Protein AF-0000000077151572 (afdb_homodimer)

Foldseek 3Di:
DLLVLCVVCVVLLLVLLVVCCVVPCVVQVLSVVVNVLVVVVVVQVVVVHLQSLVSLVVVCVSCVHLDADPPDDDSSNVNSVSSNVSNVVSVD/DLLVLCVVCVVLLLVLLVVCCVVPCVVQVLSVVVNVLVVVVVVQVVVVHLQSQVSLVVVCVSCVHLDADPPDDPSSNVNSVSSNVSNVVSVD

Sequence (184 aa):
MIKEFFDKNDEMLDLCTQAITKAHGAHHPEVFEVRKVYEDIQKKVKAGQEDLTADFSKLRSLTADYNIPADACGAMTKTYQTLEEFDHLVQGMIKEFFDKNDEMLDLCTQAITKAHGAHHPEVFEVRKVYEDIQKKVKAGQEDLTADFSKLRSLTADYNIPADACGAMTKTYQTLEEFDHLVQG

Structure (mmCIF, N/CA/C/O backbone):
data_AF-0000000077151572-model_v1
#
loop_
_entity.id
_entity.type
_entity.pdbx_description
1 polymer 'Iron-sulfur cluster repair di-iron protein, ric'
#
loop_
_atom_site.group_PDB
_atom_site.id
_atom_site.type_symbol
_atom_site.label_atom_id
_atom_site.label_alt_id
_atom_site.label_comp_id
_atom_site.label_asym_id
_atom_site.label_entity_id
_atom_site.label_seq_id
_atom_site.pdbx_PDB_ins_code
_atom_site.Cartn_x
_atom_site.Cartn_y
_atom_site.Cartn_z
_atom_site.occupancy
_atom_site.B_iso_or_equiv
_atom_site.auth_seq_id
_atom_site.auth_comp_id
_atom_site.auth_asym_id
_atom_site.auth_atom_id
_atom_site.pdbx_PDB_model_num
ATOM 1 N N . MET A 1 1 ? 6.367 -11.492 -16.438 1 84.75 1 MET A N 1
ATOM 2 C CA . MET A 1 1 ? 5.508 -10.352 -16.141 1 84.75 1 MET A CA 1
ATOM 3 C C . MET A 1 1 ? 4.863 -10.492 -14.758 1 84.75 1 MET A C 1
ATOM 5 O O . MET A 1 1 ? 4.934 -9.578 -13.938 1 84.75 1 MET A O 1
ATOM 9 N N . ILE A 1 2 ? 4.391 -11.68 -14.445 1 93 2 ILE A N 1
ATOM 10 C CA . ILE A 1 2 ? 3.738 -11.945 -13.164 1 93 2 ILE A CA 1
ATOM 11 C C . ILE A 1 2 ? 4.754 -11.828 -12.031 1 93 2 ILE A C 1
ATOM 13 O O . ILE A 1 2 ? 4.512 -11.141 -11.039 1 93 2 ILE A O 1
ATOM 17 N N . LYS A 1 3 ? 5.922 -12.422 -12.188 1 93.44 3 LYS A N 1
ATOM 18 C CA . LYS A 1 3 ? 6.938 -12.422 -11.133 1 93.44 3 LYS A CA 1
ATOM 19 C C . LYS A 1 3 ? 7.434 -11.008 -10.852 1 93.44 3 LYS A C 1
ATOM 21 O O . LYS A 1 3 ? 7.648 -10.641 -9.695 1 93.44 3 LYS A O 1
ATOM 26 N N . GLU A 1 4 ? 7.625 -10.281 -11.836 1 91.75 4 GLU A N 1
ATOM 27 C CA . GLU A 1 4 ? 8.078 -8.898 -11.672 1 91.75 4 GLU A CA 1
ATOM 28 C C . GLU A 1 4 ? 7.07 -8.078 -10.875 1 91.75 4 GLU A C 1
ATOM 30 O O . GLU A 1 4 ? 7.449 -7.328 -9.969 1 91.75 4 GLU A O 1
ATOM 35 N N . PHE A 1 5 ? 5.852 -8.164 -11.297 1 94.44 5 PHE A N 1
ATOM 36 C CA . PHE A 1 5 ? 4.797 -7.469 -10.57 1 94.44 5 PHE A CA 1
ATOM 37 C C . PHE A 1 5 ? 4.758 -7.914 -9.109 1 94.44 5 PHE A C 1
ATOM 39 O O . PHE A 1 5 ? 4.664 -7.082 -8.203 1 94.44 5 PHE A O 1
ATOM 46 N N . PHE A 1 6 ? 4.809 -9.133 -9.008 1 95.81 6 PHE A N 1
ATOM 47 C CA . PHE A 1 6 ? 4.777 -9.719 -7.676 1 95.81 6 PHE A CA 1
ATOM 48 C C . PHE A 1 6 ? 5.914 -9.18 -6.82 1 95.81 6 PHE A C 1
ATOM 50 O O . PHE A 1 6 ? 5.691 -8.719 -5.699 1 95.81 6 PHE A O 1
ATOM 57 N N . ASP A 1 7 ? 7.082 -9.242 -7.328 1 92.25 7 ASP A N 1
ATOM 58 C CA . ASP A 1 7 ? 8.25 -8.82 -6.566 1 92.25 7 ASP A CA 1
ATOM 59 C C . ASP A 1 7 ? 8.156 -7.344 -6.18 1 92.25 7 ASP A C 1
ATOM 61 O O . ASP A 1 7 ? 8.609 -6.945 -5.105 1 92.25 7 ASP A O 1
ATOM 65 N N . LYS A 1 8 ? 7.516 -6.602 -6.973 1 90.94 8 LYS A N 1
ATOM 66 C CA . LYS A 1 8 ? 7.406 -5.16 -6.758 1 90.94 8 LYS A CA 1
ATOM 67 C C . LYS A 1 8 ? 6.332 -4.836 -5.723 1 90.94 8 LYS A C 1
ATOM 69 O O . LYS A 1 8 ? 6.406 -3.809 -5.047 1 90.94 8 LYS A O 1
ATOM 74 N N . ASN A 1 9 ? 5.387 -5.715 -5.516 1 95.31 9 ASN A N 1
ATOM 75 C CA . ASN A 1 9 ? 4.215 -5.328 -4.734 1 95.31 9 ASN A CA 1
ATOM 76 C C . ASN A 1 9 ? 4.02 -6.234 -3.523 1 95.31 9 ASN A C 1
ATOM 78 O O . ASN A 1 9 ? 3.23 -5.922 -2.631 1 95.31 9 ASN A O 1
ATOM 82 N N . ASP A 1 10 ? 4.77 -7.289 -3.42 1 95.94 10 ASP A N 1
ATOM 83 C CA . ASP A 1 10 ? 4.531 -8.328 -2.424 1 95.94 10 ASP A CA 1
ATOM 84 C C . ASP A 1 10 ? 4.598 -7.762 -1.008 1 95.94 10 ASP A C 1
ATOM 86 O O . ASP A 1 10 ? 3.738 -8.055 -0.174 1 95.94 10 ASP A O 1
ATOM 90 N N . GLU A 1 11 ? 5.555 -7.008 -0.755 1 94.44 11 GLU A N 1
ATOM 91 C CA . GLU A 1 11 ? 5.723 -6.496 0.602 1 94.44 11 GLU A CA 1
ATOM 92 C C . GLU A 1 11 ? 4.527 -5.645 1.022 1 94.44 11 GLU A C 1
ATOM 94 O O . GLU A 1 11 ? 3.969 -5.84 2.104 1 94.44 11 GLU A O 1
ATOM 99 N N . MET A 1 12 ? 4.168 -4.691 0.193 1 95.75 12 MET A N 1
ATOM 100 C CA . MET A 1 12 ? 3.02 -3.84 0.49 1 95.75 12 MET A CA 1
ATOM 101 C C . MET A 1 12 ? 1.75 -4.672 0.634 1 95.75 12 MET A C 1
ATOM 103 O O . MET A 1 12 ? 0.992 -4.496 1.589 1 95.75 12 MET A O 1
ATOM 107 N N . LEU A 1 13 ? 1.535 -5.586 -0.297 1 97.69 13 LEU A N 1
ATOM 108 C CA . LEU A 1 13 ? 0.332 -6.41 -0.266 1 97.69 13 LEU A CA 1
ATOM 109 C C . LEU A 1 13 ? 0.315 -7.301 0.972 1 97.69 13 LEU A C 1
ATOM 111 O O . LEU A 1 13 ? -0.74 -7.508 1.576 1 97.69 13 LEU A O 1
ATOM 115 N N . ASP A 1 14 ? 1.451 -7.828 1.298 1 96.62 14 ASP A N 1
ATOM 116 C CA . ASP A 1 14 ? 1.551 -8.664 2.49 1 96.62 14 ASP A CA 1
ATOM 117 C C . ASP A 1 14 ? 1.211 -7.867 3.748 1 96.62 14 ASP A C 1
ATOM 119 O O . ASP A 1 14 ? 0.375 -8.289 4.551 1 96.62 14 ASP A O 1
ATOM 123 N N . LEU A 1 15 ? 1.76 -6.734 3.889 1 95.38 15 LEU A N 1
ATOM 124 C CA . LEU A 1 15 ? 1.543 -5.883 5.055 1 95.38 15 LEU A CA 1
ATOM 125 C C . LEU A 1 15 ? 0.092 -5.418 5.125 1 95.38 15 LEU A C 1
ATOM 127 O O . LEU A 1 15 ? -0.538 -5.5 6.184 1 95.38 15 LEU A O 1
ATOM 131 N N . CYS A 1 16 ? -0.406 -4.965 4.035 1 95.94 16 CYS A N 1
ATOM 132 C CA . CYS A 1 16 ? -1.738 -4.371 4.02 1 95.94 16 CYS A CA 1
ATOM 133 C C . CYS A 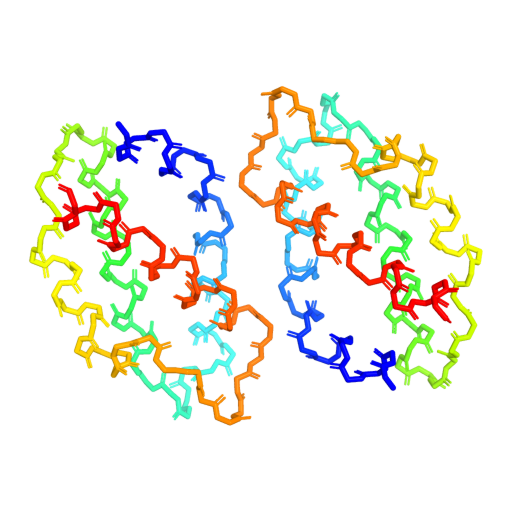1 16 ? -2.811 -5.43 4.238 1 95.94 16 CYS A C 1
ATOM 135 O O . CYS A 1 16 ? -3.781 -5.199 4.961 1 95.94 16 CYS A O 1
ATOM 137 N N . THR A 1 17 ? -2.703 -6.605 3.623 1 97.25 17 THR A N 1
ATOM 138 C CA . THR A 1 17 ? -3.713 -7.641 3.838 1 97.25 17 THR A CA 1
ATOM 139 C C . THR A 1 17 ? -3.719 -8.094 5.293 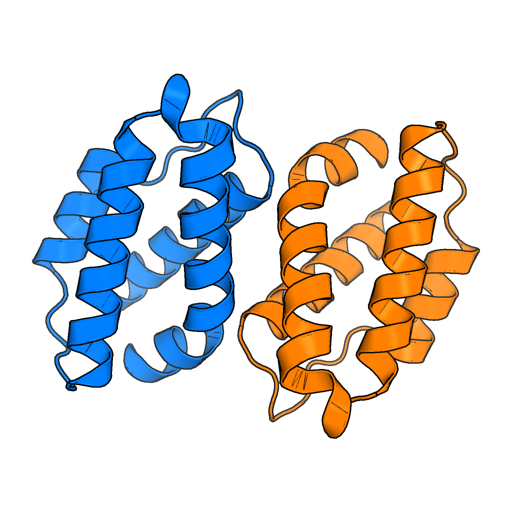1 97.25 17 THR A C 1
ATOM 141 O O . THR A 1 17 ? -4.777 -8.383 5.852 1 97.25 17 THR A O 1
ATOM 144 N N . GLN A 1 18 ? -2.576 -8.227 5.887 1 96 18 GLN A N 1
ATOM 145 C CA . GLN A 1 18 ? -2.52 -8.555 7.309 1 96 18 GLN A CA 1
ATOM 146 C C . GLN A 1 18 ? -3.172 -7.461 8.148 1 96 18 GLN A C 1
ATOM 148 O O . GLN A 1 18 ? -3.959 -7.75 9.047 1 96 18 GLN A O 1
ATOM 153 N N . ALA A 1 19 ? -2.867 -6.25 7.828 1 94.25 19 ALA A N 1
ATOM 154 C CA . ALA A 1 19 ? -3.375 -5.113 8.594 1 94.25 19 ALA A CA 1
ATOM 155 C C . ALA A 1 19 ? -4.895 -5.016 8.484 1 94.25 19 ALA A C 1
ATOM 157 O O . ALA A 1 19 ? -5.574 -4.742 9.477 1 94.25 19 ALA A O 1
ATOM 158 N N . ILE A 1 20 ? -5.422 -5.207 7.324 1 95.81 20 ILE A N 1
ATOM 159 C CA . ILE A 1 20 ? -6.852 -4.984 7.145 1 95.81 20 ILE A CA 1
ATOM 160 C C . ILE A 1 20 ? -7.637 -6.105 7.82 1 95.81 20 ILE A C 1
ATOM 162 O O . ILE A 1 20 ? -8.789 -5.91 8.219 1 95.81 20 ILE A O 1
ATOM 166 N N . THR A 1 21 ? -7.086 -7.336 7.891 1 95.75 21 THR A N 1
ATOM 167 C CA . THR A 1 21 ? -7.742 -8.398 8.641 1 95.75 21 THR A CA 1
ATOM 168 C C . THR A 1 21 ? -7.902 -8.008 10.109 1 95.75 21 THR A C 1
ATOM 170 O O . THR A 1 21 ? -8.945 -8.266 10.711 1 95.75 21 THR A O 1
ATOM 173 N N . LYS A 1 22 ? -6.953 -7.328 10.656 1 92.75 22 LYS A N 1
ATOM 174 C CA . LYS A 1 22 ? -6.965 -6.902 12.055 1 92.75 22 LYS A CA 1
ATOM 175 C C . LYS A 1 22 ? -7.938 -5.746 12.266 1 92.75 22 LYS A C 1
ATOM 177 O O . LYS A 1 22 ? -8.695 -5.734 13.242 1 92.75 22 LYS A O 1
ATOM 182 N N . ALA A 1 23 ? -8.016 -4.875 11.398 1 90.38 23 ALA A N 1
ATOM 183 C CA . ALA A 1 23 ? -8.773 -3.639 11.555 1 90.38 23 ALA A CA 1
ATOM 184 C C . ALA A 1 23 ? -10.227 -3.824 11.117 1 90.38 23 ALA A C 1
ATOM 186 O O . ALA A 1 23 ? -11.141 -3.248 11.711 1 90.38 23 ALA A O 1
ATOM 187 N N . HIS A 1 24 ? -10.344 -4.527 10 1 91.75 24 HIS A N 1
ATOM 188 C CA . HIS A 1 24 ? -11.656 -4.52 9.352 1 91.75 24 HIS A CA 1
ATOM 189 C C . HIS A 1 24 ? -12.281 -5.91 9.367 1 91.75 24 HIS A C 1
ATOM 191 O O . HIS A 1 24 ? -13.359 -6.117 8.797 1 91.75 24 HIS A O 1
ATOM 197 N N . GLY A 1 25 ? -11.758 -6.887 9.953 1 92.62 25 GLY A N 1
ATOM 198 C CA . GLY A 1 25 ? -12.25 -8.25 9.953 1 92.62 25 GLY A CA 1
ATOM 199 C C . GLY A 1 25 ? -13.641 -8.383 10.547 1 92.62 25 GLY A C 1
ATOM 200 O O . GLY A 1 25 ? -14.43 -9.227 10.117 1 92.62 25 GLY A O 1
ATOM 201 N N . ALA A 1 26 ? -14.047 -7.535 11.477 1 92.12 26 ALA A N 1
ATOM 202 C CA . ALA A 1 26 ? -15.328 -7.613 12.172 1 92.12 26 ALA A CA 1
ATOM 203 C C . ALA A 1 26 ? -16.469 -7.215 11.242 1 92.12 26 ALA A C 1
ATOM 205 O O . ALA A 1 26 ? -17.531 -7.863 11.234 1 92.12 26 ALA A O 1
ATOM 206 N N . HIS A 1 27 ? -16.312 -6.215 10.477 1 93.88 27 HIS A N 1
ATOM 207 C CA . HIS A 1 27 ? -17.359 -5.688 9.625 1 93.88 27 HIS A CA 1
ATOM 208 C C . HIS A 1 27 ? -17.234 -6.207 8.195 1 93.88 27 HIS A C 1
ATOM 210 O O . HIS A 1 27 ? -18.203 -6.188 7.426 1 93.88 27 HIS A O 1
ATOM 216 N N . HIS A 1 28 ? -16.047 -6.68 7.863 1 95.19 28 HIS A N 1
ATOM 217 C CA . HIS A 1 28 ? -15.75 -7.215 6.543 1 95.19 28 HIS A CA 1
ATOM 218 C C . HIS A 1 28 ? -15.047 -8.57 6.645 1 95.19 28 HIS A C 1
ATOM 220 O O . HIS A 1 28 ? -13.859 -8.68 6.348 1 95.19 28 HIS A O 1
ATOM 226 N N . PRO A 1 29 ? -15.781 -9.578 6.918 1 96 29 PRO A N 1
ATOM 227 C CA . PRO A 1 29 ? -15.148 -10.867 7.18 1 96 29 PRO A CA 1
ATOM 228 C C . PRO A 1 29 ? -14.477 -11.461 5.941 1 96 29 PRO A C 1
ATOM 230 O O . PRO A 1 29 ? -13.617 -12.344 6.062 1 96 29 PRO A O 1
ATOM 233 N N . GLU A 1 30 ? -14.789 -10.953 4.777 1 97.06 30 GLU A N 1
ATOM 234 C CA . GLU A 1 30 ? -14.188 -11.445 3.543 1 97.06 30 GLU A CA 1
ATOM 235 C C . GLU A 1 30 ? -12.672 -11.234 3.549 1 97.06 30 GLU A C 1
ATOM 237 O O . GLU A 1 30 ? -11.938 -11.945 2.863 1 97.06 30 GLU A O 1
ATOM 242 N N . VAL A 1 31 ? -12.219 -10.352 4.332 1 97.5 31 VAL A N 1
ATOM 243 C CA . VAL A 1 31 ? -10.805 -9.992 4.297 1 97.5 31 VAL A CA 1
ATOM 244 C C . VAL A 1 31 ? -9.961 -11.148 4.832 1 97.5 31 VAL A C 1
ATOM 246 O O . VAL A 1 31 ? -8.789 -11.273 4.488 1 97.5 31 VAL A O 1
ATOM 249 N N . PHE A 1 32 ? -10.523 -11.906 5.668 1 98.25 32 PHE A N 1
ATOM 250 C CA . PHE A 1 32 ? -9.789 -13.078 6.137 1 98.25 32 PHE A CA 1
ATOM 251 C C . PHE A 1 32 ? -9.484 -14.023 4.98 1 98.25 32 PHE A C 1
ATOM 253 O O . PHE A 1 32 ? -8.367 -14.516 4.855 1 98.25 32 PHE A O 1
ATOM 260 N N . GLU A 1 33 ? -10.461 -14.203 4.188 1 98.38 33 GLU A N 1
ATOM 261 C CA . GLU A 1 33 ? -10.258 -15.078 3.041 1 98.38 33 GLU A CA 1
ATOM 262 C C . GLU A 1 33 ? -9.375 -14.422 1.985 1 98.38 33 GLU A C 1
ATOM 264 O O . GLU A 1 33 ? -8.594 -15.094 1.309 1 98.38 33 GLU A O 1
ATOM 269 N N . VAL A 1 34 ? -9.5 -13.156 1.785 1 98.56 34 VAL A N 1
ATOM 270 C CA . VAL A 1 34 ? -8.625 -12.422 0.875 1 98.56 34 VAL A CA 1
ATOM 271 C C . VAL A 1 34 ? -7.168 -12.648 1.268 1 98.56 34 VAL A C 1
ATOM 273 O O . VAL A 1 34 ? -6.328 -12.953 0.415 1 98.56 34 VAL A O 1
ATOM 276 N N . ARG A 1 35 ? -6.859 -12.539 2.516 1 98.31 35 ARG A N 1
ATOM 277 C CA . ARG A 1 35 ? -5.504 -12.758 3.014 1 98.31 35 ARG A CA 1
ATOM 278 C C . ARG A 1 35 ? -5.039 -14.18 2.725 1 98.31 35 ARG A C 1
ATOM 280 O O . ARG A 1 35 ? -3.922 -14.391 2.252 1 98.31 35 ARG A O 1
ATOM 287 N N . LYS A 1 36 ? -5.926 -15.102 2.994 1 98.62 36 LYS A N 1
ATOM 288 C CA . LYS A 1 36 ? -5.574 -16.5 2.762 1 98.62 36 LYS A CA 1
ATOM 289 C C . LYS A 1 36 ? -5.258 -16.75 1.29 1 98.62 36 LYS A C 1
ATOM 291 O O . LYS A 1 36 ? -4.285 -17.438 0.968 1 98.62 36 LYS A O 1
ATOM 296 N N . VAL A 1 37 ? -6.059 -16.188 0.435 1 98.81 37 VAL A N 1
ATOM 297 C CA . VAL A 1 37 ? -5.84 -16.359 -0.998 1 98.81 37 VAL A CA 1
ATOM 298 C C . VAL A 1 37 ? -4.516 -15.711 -1.397 1 98.81 37 VAL A C 1
ATOM 300 O O . VAL A 1 37 ? -3.75 -16.281 -2.18 1 98.81 37 VAL A O 1
ATOM 303 N N . TYR A 1 38 ? -4.242 -14.57 -0.842 1 98.75 38 TYR A N 1
ATOM 304 C CA . TYR A 1 38 ? -2.992 -13.906 -1.195 1 98.75 38 TYR A CA 1
ATOM 305 C C . TYR A 1 38 ? -1.793 -14.711 -0.712 1 98.75 38 TYR A C 1
ATOM 307 O O . TYR A 1 38 ? -0.771 -14.789 -1.397 1 98.75 38 TYR A O 1
ATOM 315 N N . GLU A 1 39 ? -1.918 -15.266 0.468 1 98.5 39 GLU A N 1
ATOM 316 C CA . GLU A 1 39 ? -0.841 -16.125 0.961 1 98.5 39 GLU A CA 1
ATOM 317 C C . GLU A 1 39 ? -0.603 -17.297 0.027 1 98.5 39 GLU A C 1
ATOM 319 O O . GLU A 1 39 ? 0.542 -17.703 -0.198 1 98.5 39 GLU A O 1
ATOM 324 N N . ASP A 1 40 ? -1.652 -17.828 -0.479 1 98.69 40 ASP A N 1
ATOM 325 C CA . ASP A 1 40 ? -1.529 -18.906 -1.455 1 98.69 40 ASP A CA 1
ATOM 326 C C . ASP A 1 40 ? -0.834 -18.422 -2.725 1 98.69 40 ASP A C 1
ATOM 328 O O . ASP A 1 40 ? 0.006 -19.125 -3.289 1 98.69 40 ASP A O 1
ATOM 332 N N . ILE A 1 41 ? -1.17 -17.266 -3.16 1 98.44 41 ILE A N 1
ATOM 333 C CA . ILE A 1 41 ? -0.537 -16.656 -4.324 1 98.44 41 ILE A CA 1
ATOM 334 C C . ILE A 1 41 ? 0.958 -16.484 -4.07 1 98.44 41 ILE A C 1
ATOM 336 O O . ILE A 1 41 ? 1.783 -16.797 -4.926 1 98.44 41 ILE A O 1
ATOM 340 N N . GLN A 1 42 ? 1.259 -16.016 -2.922 1 98 42 GLN A N 1
ATOM 341 C CA . GLN A 1 42 ? 2.662 -15.852 -2.551 1 98 42 GLN A CA 1
ATOM 342 C C . GLN A 1 42 ? 3.418 -17.172 -2.688 1 98 42 GLN A C 1
ATOM 344 O O . GLN A 1 42 ? 4.488 -17.219 -3.295 1 98 42 GLN A O 1
ATOM 349 N N . LYS A 1 43 ? 2.84 -18.172 -2.127 1 98.31 43 LYS A N 1
ATOM 350 C CA . LYS A 1 43 ? 3.471 -19.5 -2.16 1 98.31 43 LYS A CA 1
ATOM 351 C C . LYS A 1 43 ? 3.67 -19.969 -3.596 1 98.31 43 LYS A C 1
ATOM 353 O O . LYS A 1 43 ? 4.746 -20.453 -3.951 1 98.31 43 LYS A O 1
ATOM 358 N N . LYS A 1 44 ? 2.74 -19.797 -4.387 1 98.12 44 LYS A N 1
ATOM 359 C CA . LYS A 1 44 ? 2.777 -20.266 -5.77 1 98.12 44 LYS A CA 1
ATOM 360 C C . LYS A 1 44 ? 3.809 -19.484 -6.586 1 98.12 44 LYS A C 1
ATOM 362 O O . LYS A 1 44 ? 4.625 -20.078 -7.293 1 98.12 44 LYS A O 1
ATOM 367 N N . VAL A 1 45 ? 3.824 -18.234 -6.512 1 97.5 45 VAL A N 1
ATOM 368 C CA . VAL A 1 45 ? 4.742 -17.406 -7.289 1 97.5 45 VAL A CA 1
ATOM 369 C C . VAL A 1 45 ? 6.184 -17.703 -6.863 1 97.5 45 VAL A C 1
ATOM 371 O O . VAL A 1 45 ? 7.074 -17.812 -7.703 1 97.5 45 VAL A O 1
ATOM 374 N N . LYS A 1 46 ? 6.348 -17.781 -5.59 1 96.75 46 LYS A N 1
ATOM 375 C CA . LYS A 1 46 ? 7.688 -18.047 -5.078 1 96.75 46 LYS A CA 1
ATOM 376 C C . LYS A 1 46 ? 8.18 -19.438 -5.508 1 96.75 46 LYS A C 1
ATOM 378 O O . LYS A 1 46 ? 9.383 -19.641 -5.664 1 96.75 46 LYS A O 1
ATOM 383 N N . ALA A 1 47 ? 7.25 -20.328 -5.781 1 97.44 47 ALA A N 1
ATOM 384 C CA . ALA A 1 47 ? 7.57 -21.656 -6.273 1 97.44 47 ALA A CA 1
ATOM 385 C C . ALA A 1 47 ? 7.707 -21.672 -7.793 1 97.44 47 ALA A C 1
ATOM 387 O O . ALA A 1 47 ? 7.988 -22.703 -8.391 1 97.44 47 ALA A O 1
ATOM 388 N N . GLY A 1 48 ? 7.43 -20.578 -8.375 1 95.88 48 GLY A N 1
ATOM 389 C CA . GLY A 1 48 ? 7.578 -20.453 -9.82 1 95.88 48 GLY A CA 1
ATOM 390 C C . GLY A 1 48 ? 6.316 -20.797 -10.586 1 95.88 48 GLY A C 1
ATOM 391 O O . GLY A 1 48 ? 6.324 -20.844 -11.812 1 95.88 48 GLY A O 1
ATOM 392 N N . GLN A 1 49 ? 5.285 -21 -9.883 1 94.75 49 GLN A N 1
ATOM 393 C CA . GLN A 1 49 ? 4.012 -21.266 -10.539 1 94.75 49 GLN A CA 1
ATOM 394 C C . GLN A 1 49 ? 3.389 -19.984 -11.078 1 94.75 49 GLN A C 1
ATOM 396 O O . GLN A 1 49 ? 3.406 -18.938 -10.406 1 94.75 49 GLN A O 1
ATOM 401 N N . GLU A 1 50 ? 2.828 -20.109 -12.25 1 90.75 50 GLU A N 1
ATOM 402 C CA . GLU A 1 50 ? 2.33 -18.906 -12.883 1 90.75 50 GLU A CA 1
ATOM 403 C C . GLU A 1 50 ? 0.819 -18.969 -13.086 1 90.75 50 GLU A C 1
ATOM 405 O O . GLU A 1 50 ? 0.185 -17.953 -13.391 1 90.75 50 GLU A O 1
ATOM 410 N N . ASP A 1 51 ? 0.37 -20.188 -13 1 95.5 51 ASP A N 1
ATOM 411 C CA . ASP A 1 51 ? -1.081 -20.25 -13.141 1 95.5 51 ASP A CA 1
ATOM 412 C C . ASP A 1 51 ? -1.778 -19.844 -11.844 1 95.5 51 ASP A C 1
ATOM 414 O O . ASP A 1 51 ? -1.822 -20.609 -10.883 1 95.5 51 ASP A O 1
ATOM 418 N N . LEU A 1 52 ? -2.354 -18.641 -11.914 1 97.94 52 LEU A N 1
ATOM 419 C CA . LEU A 1 52 ? -3.014 -18.062 -10.75 1 97.94 52 LEU A CA 1
ATOM 420 C C . LEU A 1 52 ? -4.488 -17.797 -11.039 1 97.94 52 LEU A C 1
ATOM 422 O O . LEU A 1 52 ? -5.141 -17.047 -10.312 1 97.94 52 LEU A O 1
ATOM 426 N N . THR A 1 53 ? -4.996 -18.344 -12.039 1 97.5 53 THR A N 1
ATOM 427 C CA . THR A 1 53 ? -6.328 -18.031 -12.539 1 97.5 53 THR A CA 1
ATOM 428 C C . THR A 1 53 ? -7.387 -18.312 -11.477 1 97.5 53 THR A C 1
ATOM 430 O O . THR A 1 53 ? -8.281 -17.5 -11.242 1 97.5 53 THR A O 1
ATOM 433 N N . ALA A 1 54 ? -7.27 -19.422 -10.859 1 98 54 ALA A N 1
ATOM 434 C CA . ALA A 1 54 ? -8.25 -19.797 -9.844 1 98 54 ALA A CA 1
ATOM 435 C C . ALA A 1 54 ? -8.203 -18.859 -8.648 1 98 54 ALA A C 1
ATOM 437 O O . ALA A 1 54 ? -9.242 -18.5 -8.086 1 98 54 ALA A O 1
ATOM 438 N N . ASP A 1 55 ? -7.055 -18.484 -8.242 1 98.5 55 ASP A N 1
ATOM 439 C CA . ASP A 1 55 ? -6.883 -17.562 -7.125 1 98.5 55 ASP A CA 1
ATOM 440 C C . ASP A 1 55 ? -7.555 -16.219 -7.41 1 98.5 55 ASP A C 1
ATOM 442 O O . ASP A 1 55 ? -8.305 -15.703 -6.578 1 98.5 55 ASP A O 1
ATOM 446 N N . PHE A 1 56 ? -7.379 -15.727 -8.617 1 98.5 56 PHE A N 1
ATOM 447 C CA . PHE A 1 56 ? -7.918 -14.414 -8.938 1 98.5 56 PHE A CA 1
ATOM 448 C C . PHE A 1 56 ? -9.414 -14.492 -9.211 1 98.5 56 PHE A C 1
ATOM 450 O O . PHE A 1 56 ? -10.148 -13.539 -8.945 1 98.5 56 PHE A O 1
ATOM 457 N N . SER A 1 57 ? -9.875 -15.617 -9.672 1 98.44 57 SER A N 1
ATOM 458 C CA . SER A 1 57 ? -11.312 -15.828 -9.727 1 98.44 57 SER A CA 1
ATOM 459 C C . SER A 1 57 ? -11.945 -15.734 -8.344 1 98.44 57 SER A C 1
ATOM 461 O O . SER A 1 57 ? -12.969 -15.07 -8.164 1 98.44 57 SER A O 1
ATOM 463 N N . LYS A 1 58 ? -11.305 -16.312 -7.383 1 98.62 58 LYS A N 1
ATOM 464 C CA . LYS A 1 58 ? -11.781 -16.266 -6.004 1 98.62 58 LYS A CA 1
ATOM 465 C C . LYS A 1 58 ? -11.734 -14.852 -5.441 1 98.62 58 LYS A C 1
ATOM 467 O O . LYS A 1 58 ? -12.672 -14.414 -4.773 1 98.62 58 LYS A O 1
ATOM 472 N N . LEU A 1 59 ? -10.711 -14.156 -5.738 1 98.69 59 LEU A N 1
ATOM 473 C CA . LEU A 1 59 ? -10.57 -12.797 -5.242 1 98.69 59 LEU A CA 1
ATOM 474 C C . LEU A 1 59 ? -11.656 -11.891 -5.82 1 98.69 59 LEU A C 1
ATOM 476 O O . LEU A 1 59 ? -12.219 -11.055 -5.109 1 98.69 59 LEU A O 1
ATOM 480 N N . ARG A 1 60 ? -11.938 -12.047 -7.125 1 98.5 60 ARG A N 1
ATOM 481 C CA . ARG A 1 60 ? -13.016 -11.273 -7.727 1 98.5 60 ARG A CA 1
ATOM 482 C C . ARG A 1 60 ? -14.336 -11.516 -7.004 1 98.5 60 ARG A C 1
ATOM 484 O O . ARG A 1 60 ? -15.07 -10.57 -6.699 1 98.5 60 ARG A O 1
ATOM 491 N N . SER A 1 61 ? -14.578 -12.734 -6.691 1 98.5 61 SER A N 1
ATOM 492 C CA . SER A 1 61 ? -15.82 -13.102 -6.016 1 98.5 61 SER A CA 1
ATOM 493 C C . SER A 1 61 ? -15.859 -12.531 -4.598 1 98.5 61 SER A C 1
ATOM 495 O O . SER A 1 61 ? -16.859 -11.93 -4.195 1 98.5 61 SER A O 1
ATOM 497 N N . LEU A 1 62 ? -14.781 -12.695 -3.867 1 9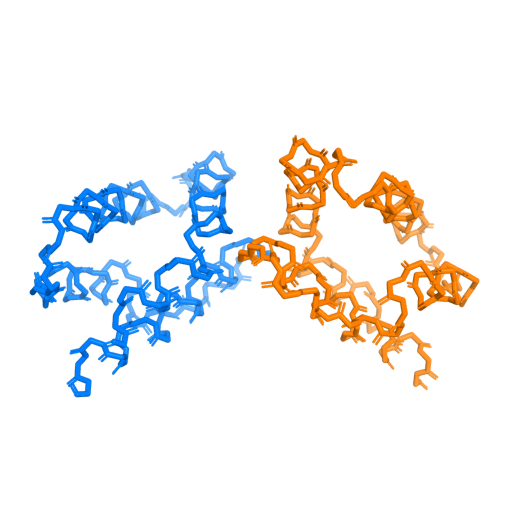8.19 62 LEU A N 1
ATOM 498 C CA . LEU A 1 62 ? -14.703 -12.281 -2.471 1 98.19 62 LEU A CA 1
ATOM 499 C C . LEU A 1 62 ? -14.859 -10.766 -2.34 1 98.19 62 LEU A C 1
ATOM 501 O O . LEU A 1 62 ? -15.398 -10.281 -1.341 1 98.19 62 LEU A O 1
ATOM 505 N N . THR A 1 63 ? -14.453 -9.992 -3.322 1 97.94 63 THR A N 1
ATOM 506 C CA . THR A 1 63 ? -14.352 -8.539 -3.205 1 97.94 63 THR A CA 1
ATOM 507 C C . THR A 1 63 ? -15.398 -7.855 -4.078 1 97.94 63 THR A C 1
ATOM 509 O O . THR A 1 63 ? -15.375 -6.633 -4.234 1 97.94 63 THR A O 1
ATOM 512 N N . ALA A 1 64 ? -16.266 -8.695 -4.676 1 97.88 64 ALA A N 1
ATOM 513 C CA . ALA A 1 64 ? -17.234 -8.164 -5.637 1 97.88 64 ALA A CA 1
ATOM 514 C C . ALA A 1 64 ? -16.531 -7.352 -6.727 1 97.88 64 ALA A C 1
ATOM 516 O O . ALA A 1 64 ? -16.875 -6.191 -6.953 1 97.88 64 ALA A O 1
ATOM 517 N N . ASP A 1 65 ? -15.547 -7.996 -7.402 1 98.25 65 ASP A N 1
ATOM 518 C CA . ASP A 1 65 ? -14.75 -7.418 -8.484 1 98.25 65 ASP A CA 1
ATOM 519 C C . ASP A 1 65 ? -13.984 -6.188 -8 1 98.25 65 ASP A C 1
ATOM 521 O O . ASP A 1 65 ? -14.039 -5.133 -8.641 1 98.25 65 ASP A O 1
ATOM 525 N N . TYR A 1 66 ? -13.43 -6.266 -6.824 1 98.25 66 TYR A N 1
ATOM 526 C CA . TYR A 1 66 ? -12.531 -5.301 -6.203 1 98.25 66 TYR A CA 1
ATOM 527 C C . TYR A 1 66 ? -13.25 -3.986 -5.922 1 98.25 66 TYR A C 1
ATOM 529 O O . TYR A 1 66 ? -12.664 -2.908 -6.051 1 98.25 66 TYR A O 1
ATOM 537 N N . ASN A 1 67 ? -14.531 -4.105 -5.605 1 97.38 67 ASN A N 1
ATOM 538 C CA . ASN A 1 67 ? -15.289 -2.936 -5.172 1 97.38 67 ASN A CA 1
ATOM 539 C C . ASN A 1 67 ? -14.789 -2.41 -3.828 1 97.38 67 ASN A C 1
ATOM 541 O O . ASN A 1 67 ? -14.609 -3.182 -2.885 1 97.38 67 ASN A O 1
ATOM 545 N N . ILE A 1 68 ? -14.641 -1.149 -3.74 1 95.12 68 ILE A N 1
ATOM 546 C CA . ILE A 1 68 ? -14.188 -0.53 -2.5 1 95.12 68 ILE A CA 1
ATOM 547 C C . ILE A 1 68 ? -15.391 -0.182 -1.626 1 95.12 68 ILE A C 1
ATOM 549 O O . ILE A 1 68 ? -16.219 0.654 -2 1 95.12 68 ILE A O 1
ATOM 553 N N . PRO A 1 69 ? -15.43 -0.785 -0.466 1 94.19 69 PRO A N 1
ATOM 554 C CA . PRO A 1 69 ? -16.547 -0.452 0.415 1 94.19 69 PRO A CA 1
ATOM 555 C C . PRO A 1 69 ? -16.531 1.002 0.883 1 94.19 69 PRO A C 1
ATOM 557 O O . PRO A 1 69 ? -15.461 1.617 0.931 1 94.19 69 PRO A O 1
ATOM 560 N N . ALA A 1 70 ? -17.703 1.502 1.333 1 90.38 70 ALA A N 1
ATOM 561 C CA . ALA A 1 70 ? -17.844 2.895 1.753 1 90.38 70 ALA A CA 1
ATOM 562 C C . ALA A 1 70 ? -17.016 3.172 3.01 1 90.38 70 ALA A C 1
ATOM 564 O O . ALA A 1 70 ? -16.562 4.297 3.221 1 90.38 70 ALA A O 1
ATOM 565 N N . ASP A 1 71 ? -16.828 2.164 3.787 1 91.56 71 ASP A N 1
ATOM 566 C CA . ASP A 1 71 ? -16.125 2.344 5.055 1 91.56 71 ASP A CA 1
ATOM 567 C C . ASP A 1 71 ? -14.68 1.853 4.957 1 91.56 71 ASP A C 1
ATOM 569 O O . ASP A 1 71 ? -14.031 1.611 5.977 1 91.56 71 ASP A O 1
ATOM 573 N N . ALA A 1 72 ? -14.18 1.733 3.766 1 90.62 72 ALA A N 1
ATOM 574 C CA . ALA A 1 72 ? -12.82 1.235 3.572 1 90.62 72 ALA A CA 1
ATOM 575 C C . ALA A 1 72 ? -11.789 2.256 4.047 1 90.62 72 ALA A C 1
ATOM 577 O O . ALA A 1 72 ? -11.977 3.463 3.885 1 90.62 72 ALA A O 1
ATOM 578 N N . CYS A 1 73 ? -10.766 1.802 4.578 1 90 73 CYS A N 1
ATOM 579 C CA . CYS A 1 73 ? -9.617 2.645 4.891 1 90 73 CYS A CA 1
ATOM 580 C C . CYS A 1 73 ? -8.617 2.658 3.738 1 90 73 CYS A C 1
ATOM 582 O O . CYS A 1 73 ? -8.852 2.035 2.701 1 90 73 CYS A O 1
ATOM 584 N N . GLY A 1 74 ? -7.457 3.285 3.926 1 91.25 74 GLY A N 1
ATOM 585 C CA . GLY A 1 74 ? -6.422 3.389 2.908 1 91.25 74 GLY A CA 1
ATOM 586 C C . GLY A 1 74 ? -5.77 2.057 2.586 1 91.25 74 GLY A C 1
ATOM 587 O O . GLY A 1 74 ? -5.559 1.732 1.415 1 91.25 74 GLY A O 1
ATOM 588 N N . ALA A 1 75 ? -5.461 1.281 3.576 1 94.06 75 ALA A N 1
ATOM 589 C CA . ALA A 1 75 ? -4.805 -0.007 3.361 1 94.06 75 ALA A CA 1
ATOM 590 C C . ALA A 1 75 ? -5.699 -0.948 2.557 1 94.06 75 ALA A C 1
ATOM 592 O O . ALA A 1 75 ? -5.223 -1.653 1.665 1 94.06 75 ALA A O 1
ATOM 593 N N . MET A 1 76 ? -6.973 -0.958 2.902 1 95.25 76 MET A N 1
ATOM 594 C CA . MET A 1 76 ? -7.91 -1.797 2.164 1 95.25 76 MET A CA 1
ATOM 595 C C . MET A 1 76 ? -8.055 -1.32 0.723 1 95.25 76 MET A C 1
ATOM 597 O O . MET A 1 76 ? -8.023 -2.127 -0.208 1 95.25 76 MET A O 1
ATOM 601 N N . THR A 1 77 ? -8.234 -0.065 0.588 1 94.62 77 THR A N 1
ATOM 602 C CA . THR A 1 77 ? -8.352 0.526 -0.739 1 94.62 77 THR A CA 1
ATOM 603 C C . THR A 1 77 ? -7.141 0.176 -1.6 1 94.62 77 THR A C 1
ATOM 605 O O . THR A 1 77 ? -7.289 -0.346 -2.707 1 94.62 77 THR A O 1
ATOM 608 N N . LYS A 1 78 ? -5.973 0.391 -1.113 1 94.75 78 LYS A N 1
ATOM 609 C CA . LYS A 1 78 ? -4.758 0.11 -1.868 1 94.75 78 LYS A CA 1
ATOM 610 C C . LYS A 1 78 ? -4.609 -1.385 -2.135 1 94.75 78 LYS A C 1
ATOM 612 O O . LYS A 1 78 ? -4.137 -1.787 -3.201 1 94.75 78 LYS A O 1
ATOM 617 N N . THR A 1 79 ? -4.93 -2.193 -1.19 1 97.31 79 THR A N 1
ATOM 618 C CA . THR A 1 79 ? -4.879 -3.641 -1.365 1 97.31 79 THR A CA 1
ATOM 619 C C . THR A 1 79 ? -5.746 -4.074 -2.545 1 97.31 79 THR A C 1
ATOM 621 O O . THR A 1 79 ? -5.262 -4.738 -3.465 1 97.31 79 THR A O 1
ATOM 624 N N . TYR A 1 80 ? -7 -3.623 -2.543 1 97.62 80 TYR A N 1
ATOM 625 C CA . TYR A 1 80 ? -7.922 -4.047 -3.592 1 97.62 80 TYR A CA 1
ATOM 626 C C . TYR A 1 80 ? -7.492 -3.5 -4.949 1 97.62 80 TYR A C 1
ATOM 628 O O . TYR A 1 80 ? -7.539 -4.211 -5.953 1 97.62 80 TYR A O 1
ATOM 636 N N . GLN A 1 81 ? -7.09 -2.332 -4.984 1 95.94 81 GLN A N 1
ATOM 637 C CA . GLN A 1 81 ? -6.621 -1.736 -6.234 1 95.94 81 GLN A CA 1
ATOM 638 C C . GLN A 1 81 ? -5.422 -2.5 -6.793 1 95.94 81 GLN A C 1
ATOM 640 O O . GLN A 1 81 ? -5.371 -2.795 -7.988 1 95.94 81 GLN A O 1
ATOM 645 N N . THR A 1 82 ? -4.496 -2.777 -5.941 1 97 82 THR A N 1
ATOM 646 C CA . THR A 1 82 ? -3.289 -3.465 -6.387 1 97 82 THR A CA 1
ATOM 647 C C . THR A 1 82 ? -3.605 -4.902 -6.797 1 97 82 THR A C 1
ATOM 649 O O . THR A 1 82 ? -3.064 -5.406 -7.781 1 97 82 THR A O 1
ATOM 652 N N . LEU A 1 83 ? -4.477 -5.566 -6.113 1 98.19 83 LEU A N 1
ATOM 653 C CA . LEU A 1 83 ? -4.902 -6.91 -6.492 1 98.19 83 LEU A CA 1
ATOM 654 C C . LEU A 1 83 ? -5.621 -6.891 -7.84 1 98.19 83 LEU A C 1
ATOM 656 O O . LEU A 1 83 ? -5.465 -7.812 -8.641 1 98.19 83 LEU A O 1
ATOM 660 N N . GLU A 1 84 ? -6.395 -5.91 -8.07 1 98.31 84 GLU A N 1
ATOM 661 C CA . GLU A 1 84 ? -7.059 -5.77 -9.359 1 98.31 84 GLU A CA 1
ATOM 662 C C . GLU A 1 84 ? -6.047 -5.617 -10.492 1 98.31 84 GLU A C 1
ATOM 664 O O . GLU A 1 84 ? -6.195 -6.223 -11.555 1 98.31 84 GLU A O 1
ATOM 669 N N . GLU A 1 85 ? -5.066 -4.824 -10.289 1 96.5 85 GLU A N 1
ATOM 670 C CA . GLU A 1 85 ? -3.992 -4.68 -11.266 1 96.5 85 GLU A CA 1
ATOM 671 C C . GLU A 1 85 ? -3.301 -6.016 -11.523 1 96.5 85 GLU A C 1
ATOM 673 O O . GLU A 1 85 ? -3.012 -6.355 -12.672 1 96.5 85 GLU A O 1
ATOM 678 N N . PHE A 1 86 ? -3.031 -6.68 -10.484 1 97.38 86 PHE A N 1
ATOM 679 C CA . PHE A 1 86 ? -2.412 -7.996 -10.586 1 97.38 86 PHE A CA 1
ATOM 680 C C . PHE A 1 86 ? -3.297 -8.945 -11.375 1 97.38 86 PHE A C 1
ATOM 682 O O . PHE A 1 86 ? -2.812 -9.68 -12.242 1 97.38 86 PHE A O 1
ATOM 689 N N . ASP A 1 87 ? -4.523 -8.922 -11.062 1 97.81 87 ASP A N 1
ATOM 690 C CA . ASP A 1 87 ? -5.516 -9.75 -11.742 1 97.81 87 ASP A CA 1
ATOM 691 C C . ASP A 1 87 ? -5.52 -9.492 -13.242 1 97.81 87 ASP A C 1
ATOM 693 O O . ASP A 1 87 ? -5.535 -10.43 -14.047 1 97.81 87 ASP A O 1
ATOM 697 N N . HIS A 1 88 ? -5.48 -8.305 -13.641 1 96.88 88 HIS A N 1
ATOM 698 C CA . HIS A 1 88 ? -5.465 -7.934 -15.055 1 96.88 88 HIS A CA 1
ATOM 699 C C . HIS A 1 88 ? -4.215 -8.461 -15.75 1 96.88 88 HIS A C 1
ATOM 701 O O . HIS A 1 88 ? -4.262 -8.844 -16.922 1 96.88 88 HIS A O 1
ATOM 707 N N . LEU A 1 89 ? -3.16 -8.492 -15.031 1 94.31 89 LEU A N 1
ATOM 708 C CA . LEU A 1 89 ? -1.906 -9.008 -15.57 1 94.31 89 LEU A CA 1
ATOM 709 C C . LEU A 1 89 ? -1.994 -10.516 -15.812 1 94.31 89 LEU A C 1
ATOM 711 O O . LEU A 1 89 ? -1.479 -11.016 -16.812 1 94.31 89 LEU A O 1
ATOM 715 N N . VAL A 1 90 ? -2.629 -11.125 -14.898 1 94.62 90 VAL A N 1
ATOM 716 C CA . VAL A 1 90 ? -2.744 -12.578 -14.969 1 94.62 90 VAL A CA 1
ATOM 717 C C . VAL A 1 90 ? -3.732 -12.969 -16.062 1 94.62 90 VAL A C 1
ATOM 719 O O . VAL A 1 90 ? -3.508 -13.938 -16.797 1 94.62 90 VAL A O 1
ATOM 722 N N . GLN A 1 91 ? -4.906 -12.156 -16.172 1 86.5 91 GLN A N 1
ATOM 723 C CA . GLN A 1 91 ? -5.934 -12.477 -17.156 1 86.5 91 GLN A CA 1
ATOM 724 C C . GLN A 1 91 ? -5.496 -12.078 -18.562 1 86.5 91 GLN A C 1
ATOM 726 O O . GLN A 1 91 ? -6.012 -12.609 -19.562 1 86.5 91 GLN A O 1
ATOM 731 N N . GLY A 1 92 ? -4.496 -10.93 -18.734 1 64.25 92 GLY A N 1
ATOM 732 C CA . GLY A 1 92 ? -4.031 -10.602 -20.078 1 64.25 92 GLY A CA 1
ATOM 733 C C . GLY A 1 92 ? -3.258 -11.734 -20.734 1 64.25 92 GLY A C 1
ATOM 734 O O . GLY A 1 92 ? -2.885 -12.703 -20.062 1 64.25 92 GLY A O 1
ATOM 735 N N . MET B 1 1 ? -9.859 19.047 1.79 1 85.12 1 MET B N 1
ATOM 736 C CA . MET B 1 1 ? -9.195 18.219 0.785 1 85.12 1 MET B CA 1
ATOM 737 C C . MET B 1 1 ? -8.039 17.453 1.398 1 85.12 1 MET B C 1
ATOM 739 O O . MET B 1 1 ? -7.941 16.234 1.235 1 85.12 1 MET B O 1
ATOM 743 N N . ILE B 1 2 ? -7.273 18.094 2.225 1 93 2 ILE B N 1
ATOM 744 C CA . ILE B 1 2 ? -6.117 17.484 2.865 1 93 2 ILE B CA 1
ATOM 745 C C . ILE B 1 2 ? -6.582 16.391 3.836 1 93 2 ILE B C 1
ATOM 747 O O . ILE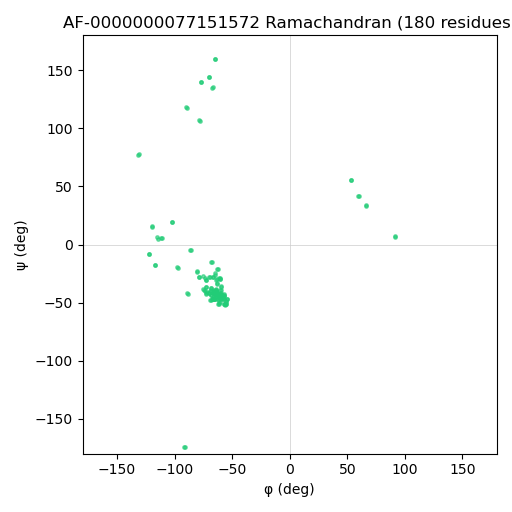 B 1 2 ? -6.09 15.266 3.799 1 93 2 ILE B O 1
ATOM 751 N N . LYS B 1 3 ? -7.574 16.688 4.645 1 93.38 3 LYS B N 1
ATOM 752 C CA . LYS B 1 3 ? -8.055 15.734 5.652 1 93.38 3 LYS B CA 1
ATOM 753 C C . LYS B 1 3 ? -8.648 14.492 5 1 93.38 3 LYS B C 1
ATOM 755 O O . LYS B 1 3 ? -8.438 13.375 5.477 1 93.38 3 LYS B O 1
ATOM 760 N N . GLU B 1 4 ? -9.359 14.672 4.02 1 91.69 4 GLU B N 1
ATOM 761 C CA . GLU B 1 4 ? -9.961 13.547 3.311 1 91.69 4 GLU B CA 1
ATOM 762 C C . GLU B 1 4 ? -8.898 12.609 2.754 1 91.69 4 GLU B C 1
ATOM 764 O O . GLU B 1 4 ? -9 11.383 2.885 1 91.69 4 GLU B O 1
ATOM 769 N N . PHE B 1 5 ? -7.949 13.195 2.078 1 94.31 5 PHE B N 1
ATOM 770 C CA . PHE B 1 5 ? -6.844 12.398 1.559 1 94.31 5 PHE B CA 1
ATOM 771 C C . PHE B 1 5 ? -6.129 11.664 2.686 1 94.31 5 PHE B C 1
ATOM 773 O O . PHE B 1 5 ? -5.836 10.469 2.566 1 94.31 5 PHE B O 1
ATOM 780 N N . PHE B 1 6 ? -5.895 12.406 3.633 1 95.75 6 PHE B N 1
ATOM 781 C CA . PHE B 1 6 ? -5.211 11.852 4.793 1 95.75 6 PHE B CA 1
ATOM 782 C C . PHE B 1 6 ? -5.98 10.656 5.355 1 95.75 6 PHE B C 1
ATOM 784 O O . PHE B 1 6 ? -5.406 9.594 5.57 1 95.75 6 PHE B O 1
ATOM 791 N N . ASP B 1 7 ? -7.23 10.836 5.59 1 92 7 ASP B N 1
ATOM 792 C CA . ASP B 1 7 ? -8.047 9.789 6.195 1 92 7 ASP B CA 1
ATOM 793 C C . ASP B 1 7 ? -8.078 8.539 5.316 1 92 7 ASP B C 1
ATOM 795 O O . ASP B 1 7 ? -8.125 7.418 5.828 1 92 7 ASP B O 1
ATOM 799 N N . LYS B 1 8 ? -7.965 8.734 4.078 1 90.81 8 LYS B N 1
ATOM 800 C CA . LYS B 1 8 ? -8.047 7.633 3.123 1 90.81 8 LYS B CA 1
ATOM 801 C C . LYS B 1 8 ? -6.727 6.875 3.041 1 90.81 8 LYS B C 1
ATOM 803 O O . LYS B 1 8 ? -6.703 5.684 2.717 1 90.81 8 LYS B O 1
ATOM 808 N N . ASN B 1 9 ? -5.621 7.496 3.395 1 95.19 9 ASN B N 1
ATOM 809 C CA . ASN B 1 9 ? -4.328 6.898 3.074 1 95.19 9 ASN B CA 1
ATOM 810 C C . ASN B 1 9 ? -3.488 6.68 4.328 1 95.19 9 ASN B C 1
ATOM 812 O O . ASN B 1 9 ? -2.479 5.973 4.289 1 95.19 9 ASN B O 1
ATOM 816 N N . ASP B 1 10 ? -3.906 7.168 5.453 1 95.88 10 ASP B N 1
ATOM 817 C CA . ASP B 1 10 ? -3.09 7.203 6.66 1 95.88 10 ASP B CA 1
ATOM 818 C C . ASP B 1 10 ? -2.678 5.793 7.086 1 95.88 10 ASP B C 1
ATOM 820 O O . ASP B 1 10 ? -1.515 5.555 7.418 1 95.88 10 ASP B O 1
ATOM 824 N N . GLU B 1 11 ? -3.576 4.918 7.074 1 94.25 11 GLU B N 1
ATOM 825 C CA . GLU B 1 11 ? -3.268 3.57 7.547 1 94.25 11 GLU B CA 1
ATOM 826 C C . GLU B 1 11 ? -2.188 2.92 6.688 1 94.25 11 GLU B C 1
ATOM 828 O O . GLU B 1 11 ? -1.211 2.381 7.215 1 94.25 11 GLU B O 1
ATOM 833 N N . MET B 1 12 ? -2.379 2.934 5.398 1 95.62 12 MET B N 1
ATOM 834 C CA . MET B 1 12 ? -1.391 2.363 4.484 1 95.62 12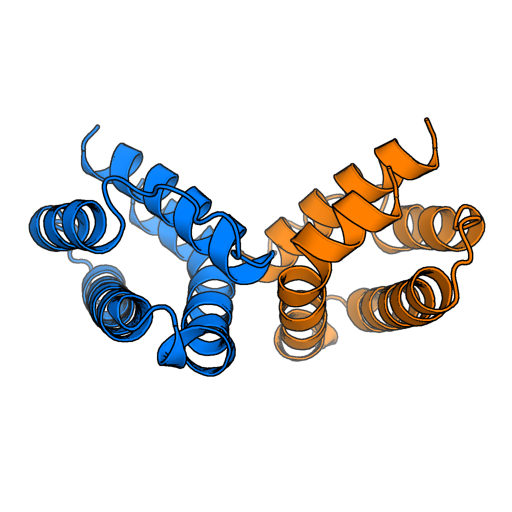 MET B CA 1
ATOM 835 C C . MET B 1 12 ? -0.042 3.059 4.641 1 95.62 12 MET B C 1
ATOM 837 O O . MET B 1 12 ? 0.993 2.398 4.75 1 95.62 12 MET B O 1
ATOM 841 N N . LEU B 1 13 ? -0.058 4.383 4.672 1 97.62 13 LEU B N 1
ATOM 842 C CA . LEU B 1 13 ? 1.183 5.141 4.785 1 97.62 13 LEU B CA 1
ATOM 843 C C . LEU B 1 13 ? 1.871 4.855 6.117 1 97.62 13 LEU B C 1
ATOM 845 O O . LEU B 1 13 ? 3.1 4.766 6.176 1 97.62 13 LEU B O 1
ATOM 849 N N . ASP B 1 14 ? 1.082 4.766 7.148 1 96.56 14 ASP B N 1
ATOM 850 C CA . ASP B 1 14 ? 1.639 4.457 8.461 1 96.56 14 ASP B CA 1
ATOM 851 C C . ASP B 1 14 ? 2.309 3.084 8.469 1 96.56 14 ASP B C 1
ATOM 853 O O . ASP B 1 14 ? 3.461 2.949 8.883 1 96.56 14 ASP B O 1
ATOM 857 N N . LEU B 1 15 ? 1.665 2.117 7.953 1 95.44 15 LEU B N 1
ATOM 858 C CA . LEU B 1 15 ? 2.176 0.751 7.914 1 95.44 15 LEU B CA 1
ATOM 859 C C . LEU B 1 15 ? 3.416 0.663 7.027 1 95.44 15 LEU B C 1
ATOM 861 O O . LEU B 1 15 ? 4.43 0.081 7.426 1 95.44 15 LEU B O 1
ATOM 865 N N . CYS B 1 16 ? 3.338 1.233 5.898 1 96 16 CYS B N 1
ATOM 866 C CA . CYS B 1 16 ? 4.41 1.093 4.918 1 96 16 CYS B CA 1
ATOM 867 C C . CYS B 1 16 ? 5.656 1.852 5.359 1 96 16 CYS B C 1
ATOM 869 O O . CYS B 1 16 ? 6.773 1.359 5.207 1 96 16 CYS B O 1
ATOM 871 N N . THR B 1 17 ? 5.523 3.068 5.895 1 97.31 17 THR B N 1
ATOM 872 C CA . THR B 1 17 ? 6.707 3.799 6.344 1 97.31 17 THR B CA 1
ATOM 873 C C . THR B 1 17 ? 7.395 3.066 7.492 1 97.31 17 THR B C 1
ATOM 875 O O . THR B 1 17 ? 8.625 3.068 7.59 1 97.31 17 THR B O 1
ATOM 878 N N . GLN B 1 18 ? 6.645 2.506 8.391 1 96.06 18 GLN B N 1
ATOM 879 C CA . GLN B 1 18 ? 7.234 1.696 9.453 1 96.06 18 GLN B CA 1
ATOM 880 C C . GLN B 1 18 ? 7.957 0.483 8.875 1 96.06 18 GLN B C 1
ATOM 882 O O . GLN B 1 18 ? 9.086 0.18 9.273 1 96.06 18 GLN B O 1
ATOM 887 N N . ALA B 1 19 ? 7.332 -0.158 7.949 1 94.5 19 ALA B N 1
ATOM 888 C CA . ALA B 1 19 ? 7.887 -1.374 7.359 1 94.5 19 ALA B CA 1
ATOM 889 C C . ALA B 1 19 ? 9.18 -1.079 6.613 1 94.5 19 ALA B C 1
ATOM 891 O O . ALA B 1 19 ? 10.148 -1.847 6.699 1 94.5 19 ALA B O 1
ATOM 892 N N . ILE B 1 20 ? 9.211 -0.012 5.879 1 95.94 20 ILE B N 1
ATOM 893 C CA . ILE B 1 20 ? 10.375 0.234 5.031 1 95.94 20 ILE B CA 1
ATOM 894 C C . ILE B 1 20 ? 11.562 0.655 5.891 1 95.94 20 ILE B C 1
ATOM 896 O O . ILE B 1 20 ? 12.711 0.453 5.508 1 95.94 20 ILE B O 1
ATOM 900 N N . THR B 1 21 ? 11.336 1.327 7.039 1 95.88 21 THR B N 1
ATOM 901 C CA . THR B 1 21 ? 12.43 1.631 7.957 1 95.88 21 THR B CA 1
ATOM 902 C C . THR B 1 21 ? 13.094 0.349 8.445 1 95.88 21 THR B C 1
ATOM 904 O O . THR B 1 21 ? 14.32 0.286 8.555 1 95.88 21 THR B O 1
ATOM 907 N N . LYS B 1 22 ? 12.352 -0.684 8.641 1 93 22 LYS B N 1
ATOM 908 C CA . LYS B 1 22 ? 12.852 -1.969 9.125 1 93 22 LYS B CA 1
ATOM 909 C C . LYS B 1 22 ? 13.586 -2.719 8.016 1 93 22 LYS B C 1
ATOM 911 O O . LYS B 1 22 ? 14.656 -3.283 8.25 1 93 22 LYS B O 1
ATOM 916 N N . ALA B 1 23 ? 13.141 -2.652 6.875 1 90.88 23 ALA B N 1
ATOM 917 C CA . ALA B 1 23 ? 13.656 -3.459 5.77 1 90.88 23 ALA B CA 1
ATOM 918 C C . ALA B 1 23 ? 14.797 -2.75 5.051 1 90.88 23 ALA B C 1
ATOM 920 O O . ALA B 1 23 ? 15.742 -3.393 4.59 1 90.88 23 ALA B O 1
ATOM 921 N N . HIS B 1 24 ? 14.57 -1.449 4.879 1 92.12 24 HIS B N 1
ATOM 922 C CA . HIS B 1 24 ? 15.477 -0.748 3.975 1 92.12 24 HIS B CA 1
ATOM 923 C C . HIS B 1 24 ? 16.297 0.299 4.719 1 92.12 24 HIS B C 1
ATOM 925 O O . HIS B 1 24 ? 17.047 1.055 4.102 1 92.12 24 HIS B O 1
ATOM 931 N N . GLY B 1 25 ? 16.266 0.431 5.969 1 92.75 25 GLY B N 1
ATOM 932 C CA . GLY B 1 25 ? 16.953 1.441 6.75 1 92.75 25 GLY B CA 1
ATOM 933 C C . GLY B 1 25 ? 18.469 1.37 6.605 1 92.75 25 GLY B C 1
ATOM 934 O O . GLY B 1 25 ? 19.156 2.396 6.645 1 92.75 25 GLY B O 1
ATOM 935 N N . ALA B 1 26 ? 19.047 0.21 6.348 1 92.44 26 ALA B N 1
ATOM 936 C CA . ALA B 1 26 ? 20.484 0.015 6.266 1 92.44 26 ALA B CA 1
ATOM 937 C C . ALA B 1 26 ? 21.047 0.621 4.98 1 92.44 26 ALA B C 1
ATOM 939 O O . ALA B 1 26 ? 22.109 1.265 5 1 92.44 26 ALA B O 1
ATOM 940 N N . HIS B 1 27 ? 20.406 0.459 3.9 1 94.06 27 HIS B N 1
ATOM 941 C CA . HIS B 1 27 ? 20.891 0.912 2.604 1 94.06 27 HIS B CA 1
ATOM 942 C C . HIS B 1 27 ? 20.297 2.26 2.227 1 94.06 27 HIS B C 1
ATOM 944 O O . HIS B 1 27 ? 20.828 2.977 1.385 1 94.06 27 HIS B O 1
ATOM 950 N N . HIS B 1 28 ? 19.188 2.586 2.857 1 95.38 28 HIS B N 1
ATOM 951 C CA . HIS B 1 28 ? 18.469 3.838 2.621 1 95.38 28 HIS B CA 1
ATOM 952 C C . HIS B 1 28 ? 18.141 4.539 3.934 1 95.38 28 HIS B C 1
ATOM 954 O O . HIS B 1 28 ? 16.984 4.586 4.344 1 95.38 28 HIS B O 1
ATOM 960 N N . PRO B 1 29 ? 19.094 5.176 4.496 1 96.19 29 PRO B N 1
ATOM 961 C CA . PRO B 1 29 ? 18.891 5.734 5.832 1 96.19 29 PRO B CA 1
ATOM 962 C C . PRO B 1 29 ? 17.891 6.887 5.84 1 96.19 29 PRO B C 1
ATOM 964 O O . PRO B 1 29 ? 17.344 7.23 6.891 1 96.19 29 PRO B O 1
ATOM 967 N N . GLU B 1 30 ? 17.578 7.434 4.691 1 97.12 30 GLU B N 1
ATOM 968 C CA . GLU B 1 30 ? 16.625 8.531 4.602 1 97.12 30 GLU B CA 1
ATOM 969 C C . GLU B 1 30 ? 15.242 8.094 5.074 1 97.12 30 GLU B C 1
ATOM 971 O O . GLU B 1 30 ? 14.438 8.93 5.508 1 97.12 30 GLU B O 1
ATOM 976 N N . VAL B 1 31 ? 14.992 6.863 5.078 1 97.5 31 VAL B N 1
ATOM 977 C CA . VAL B 1 31 ? 13.648 6.379 5.383 1 97.5 31 VAL B CA 1
ATOM 978 C C . VAL B 1 31 ? 13.336 6.613 6.855 1 97.5 31 VAL B C 1
ATOM 980 O O . VAL B 1 31 ? 12.172 6.742 7.238 1 97.5 31 VAL B O 1
ATOM 983 N N . PHE B 1 32 ? 14.32 6.633 7.637 1 98.31 32 PHE B N 1
ATOM 984 C CA . PHE B 1 32 ? 14.086 6.953 9.039 1 98.31 32 PHE B CA 1
ATOM 985 C C . PHE B 1 32 ? 13.516 8.359 9.188 1 98.31 32 PHE B C 1
ATOM 987 O O . PHE B 1 32 ? 12.555 8.57 9.93 1 98.31 32 PHE B O 1
ATOM 994 N N . GLU B 1 33 ? 14.094 9.234 8.461 1 98.38 33 GLU B N 1
ATOM 995 C CA . GLU B 1 33 ? 13.609 10.609 8.523 1 98.38 33 GLU B CA 1
ATOM 996 C C . GLU B 1 33 ? 12.266 10.75 7.816 1 98.38 33 GLU B C 1
ATOM 998 O O . GLU B 1 33 ? 11.414 11.539 8.234 1 98.38 33 GLU B O 1
ATOM 1003 N N . VAL B 1 34 ? 12.055 10.07 6.75 1 98.56 34 VAL B N 1
ATOM 1004 C CA . VAL B 1 34 ? 10.766 10.062 6.074 1 98.56 34 VAL B CA 1
ATOM 1005 C C . VAL B 1 34 ? 9.664 9.664 7.055 1 98.56 34 VAL B C 1
ATOM 1007 O O . VAL B 1 34 ? 8.625 10.312 7.137 1 98.56 34 VAL B O 1
ATOM 1010 N N . ARG B 1 35 ? 9.898 8.625 7.812 1 98.31 35 ARG B N 1
ATOM 1011 C CA . ARG B 1 35 ? 8.93 8.164 8.805 1 98.31 35 ARG B CA 1
ATOM 1012 C C . ARG B 1 35 ? 8.664 9.242 9.852 1 98.31 35 ARG B C 1
ATOM 1014 O O . ARG B 1 35 ? 7.512 9.508 10.195 1 98.31 35 ARG B O 1
ATOM 1021 N N . LYS B 1 36 ? 9.734 9.844 10.289 1 98.62 36 LYS B N 1
ATOM 1022 C CA . LYS B 1 36 ? 9.586 10.883 11.305 1 98.62 36 LYS B CA 1
ATOM 1023 C C . LYS B 1 36 ? 8.742 12.039 10.781 1 98.62 36 LYS B C 1
ATOM 1025 O O . LYS B 1 36 ? 7.875 12.555 11.492 1 98.62 36 LYS B O 1
ATOM 1030 N N . VAL B 1 37 ? 9 12.438 9.578 1 98.81 37 VAL B N 1
ATOM 1031 C CA . VAL B 1 37 ? 8.25 13.539 8.977 1 98.81 37 VAL B CA 1
ATOM 1032 C C . VAL B 1 37 ? 6.781 13.133 8.828 1 98.81 37 VAL B C 1
ATOM 1034 O O . VAL B 1 37 ? 5.883 13.93 9.102 1 98.81 37 VAL B O 1
ATOM 1037 N N . TYR B 1 38 ? 6.555 11.914 8.43 1 98.75 38 TYR B N 1
ATOM 1038 C CA . TYR B 1 38 ? 5.168 11.484 8.273 1 98.75 38 TYR B CA 1
ATOM 1039 C C . TYR B 1 38 ? 4.445 11.453 9.609 1 98.75 38 TYR B C 1
ATOM 1041 O O . TYR B 1 38 ? 3.268 11.805 9.695 1 98.75 38 TYR B O 1
ATOM 1049 N N . GLU B 1 39 ? 5.16 11.008 10.625 1 98.56 39 GLU B N 1
ATOM 1050 C CA . GLU B 1 39 ? 4.562 11.023 11.953 1 98.56 39 GLU B CA 1
ATOM 1051 C C . GLU B 1 39 ? 4.188 12.445 12.375 1 98.56 39 GLU B C 1
ATOM 1053 O O . GLU B 1 39 ? 3.146 12.656 13 1 98.56 39 GLU B O 1
ATOM 1058 N N . ASP B 1 40 ? 5.004 13.359 12.047 1 98.69 40 ASP B N 1
ATOM 1059 C CA . ASP B 1 40 ? 4.695 14.766 12.312 1 98.69 40 ASP B CA 1
ATOM 1060 C C . ASP B 1 40 ? 3.463 15.219 11.531 1 98.69 40 ASP B C 1
ATOM 1062 O O . ASP B 1 40 ? 2.613 15.938 12.062 1 98.69 40 ASP B O 1
ATOM 1066 N N . ILE B 1 41 ? 3.361 14.797 10.305 1 98.44 41 ILE B N 1
ATOM 1067 C CA . ILE B 1 41 ? 2.207 15.109 9.469 1 98.44 41 ILE B CA 1
ATOM 1068 C C . ILE B 1 41 ? 0.943 14.523 10.102 1 98.44 41 ILE B C 1
ATOM 1070 O O . ILE B 1 41 ? -0.084 15.203 10.188 1 98.44 41 ILE B O 1
ATOM 1074 N N . GLN B 1 42 ? 1.063 13.336 10.539 1 98 42 GLN B N 1
ATOM 1075 C CA . GLN B 1 42 ? -0.067 12.703 11.211 1 98 42 GLN B CA 1
ATOM 1076 C C . GLN B 1 42 ? -0.555 13.539 12.383 1 98 42 GLN B C 1
ATOM 1078 O O . GLN B 1 42 ? -1.753 13.805 12.516 1 98 42 GLN B O 1
ATOM 1083 N N . LYS B 1 43 ? 0.384 13.938 13.195 1 98.25 43 LYS B N 1
ATOM 1084 C CA . LYS B 1 43 ? 0.053 14.734 14.383 1 98.25 43 LYS B CA 1
ATOM 1085 C C . LYS B 1 43 ? -0.625 16.047 13.992 1 98.25 43 LYS B C 1
ATOM 1087 O O . LYS B 1 43 ? -1.642 16.422 14.578 1 98.25 43 LYS B O 1
ATOM 1092 N N . LYS B 1 44 ? -0.16 16.656 13.031 1 9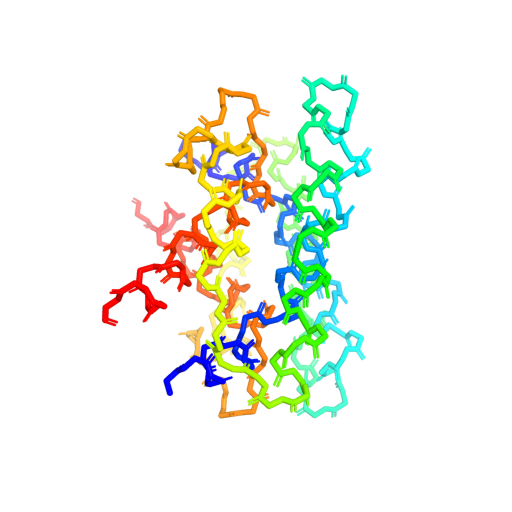8.12 44 LYS B N 1
ATOM 1093 C CA . LYS B 1 44 ? -0.67 17.953 12.594 1 98.12 44 LYS B CA 1
ATOM 1094 C C . LYS B 1 44 ? -2.07 17.828 12 1 98.12 44 LYS B C 1
ATOM 1096 O O . LYS B 1 44 ? -2.977 18.578 12.367 1 98.12 44 LYS B O 1
ATOM 1101 N N . VAL B 1 45 ? -2.287 16.922 11.156 1 97.5 45 VAL B N 1
ATOM 1102 C CA . VAL B 1 45 ? -3.58 16.75 10.5 1 97.5 45 VAL B CA 1
ATOM 1103 C C . VAL B 1 45 ? -4.637 16.375 11.539 1 97.5 45 VAL B C 1
ATOM 1105 O O . VAL B 1 45 ? -5.758 16.891 11.508 1 97.5 45 VAL B O 1
ATOM 1108 N N . LYS B 1 46 ? -4.246 15.5 12.383 1 96.81 46 LYS B N 1
ATOM 1109 C CA . LYS B 1 46 ? -5.184 15.062 13.414 1 96.81 46 LYS B CA 1
ATOM 1110 C C . LYS B 1 46 ? -5.543 16.203 14.352 1 96.81 46 LYS B C 1
ATOM 1112 O O . LYS B 1 46 ? -6.645 16.234 14.906 1 96.81 46 LYS B O 1
ATOM 1117 N N . ALA B 1 47 ? -4.645 17.172 14.477 1 97.31 47 ALA B N 1
ATOM 1118 C CA . ALA B 1 47 ? -4.883 18.359 15.281 1 97.31 47 ALA B CA 1
ATOM 1119 C C . ALA B 1 47 ? -5.621 19.438 14.484 1 97.31 47 ALA B C 1
ATOM 1121 O O . ALA B 1 47 ? -5.918 20.516 15 1 97.31 47 ALA B O 1
ATOM 1122 N N . GLY B 1 48 ? -5.82 19.172 13.242 1 95.81 48 GLY B N 1
ATOM 1123 C CA . GLY B 1 48 ? -6.566 20.094 12.398 1 95.81 48 GLY B CA 1
ATOM 1124 C C . GLY B 1 48 ? -5.684 21.109 11.695 1 95.81 48 GLY B C 1
ATOM 1125 O O . GLY B 1 48 ? -6.188 22.016 11.039 1 95.81 48 GLY B O 1
ATOM 1126 N N . GLN B 1 49 ? -4.438 20.938 11.828 1 94.62 49 GLN B N 1
ATOM 1127 C CA . GLN B 1 49 ? -3.521 21.828 11.125 1 94.62 49 GLN B CA 1
ATOM 1128 C C . GLN B 1 49 ? -3.432 21.469 9.648 1 94.62 49 GLN B C 1
ATOM 1130 O O . GLN B 1 49 ? -3.355 20.281 9.289 1 94.62 49 GLN B O 1
ATOM 1135 N N . GLU B 1 50 ? -3.393 22.5 8.852 1 90.38 50 GLU B N 1
ATOM 1136 C CA . GLU B 1 50 ? -3.443 22.234 7.418 1 90.38 50 GLU B CA 1
ATOM 1137 C C . GLU B 1 50 ? -2.166 22.703 6.727 1 90.38 50 GLU B C 1
ATOM 1139 O O . GLU B 1 50 ? -1.918 22.359 5.57 1 90.38 50 GLU B O 1
ATOM 1144 N N . ASP B 1 51 ? -1.497 23.547 7.465 1 95.38 51 ASP B N 1
ATOM 1145 C CA . ASP B 1 51 ? -0.245 23.953 6.844 1 95.38 51 ASP B CA 1
ATOM 1146 C C . ASP B 1 51 ? 0.831 22.891 6.996 1 95.38 51 ASP B C 1
ATOM 1148 O O . ASP B 1 51 ? 1.405 22.719 8.078 1 95.38 51 ASP B O 1
ATOM 1152 N N . LEU B 1 52 ? 1.088 22.234 5.871 1 97.88 52 LEU B N 1
ATOM 1153 C CA . LEU B 1 52 ? 2.045 21.125 5.836 1 97.88 52 LEU B CA 1
ATOM 1154 C C . LEU B 1 52 ? 3.189 21.438 4.875 1 97.88 52 LEU B C 1
ATOM 1156 O O . LEU B 1 52 ? 3.932 20.531 4.484 1 97.88 52 LEU B O 1
ATOM 1160 N N . THR B 1 53 ? 3.346 22.625 4.5 1 97.44 53 THR B N 1
ATOM 1161 C CA . THR B 1 53 ? 4.27 23.016 3.443 1 97.44 53 THR B CA 1
ATOM 1162 C C . THR B 1 53 ? 5.703 22.641 3.814 1 97.44 53 THR B C 1
ATOM 1164 O O . THR B 1 53 ? 6.441 22.094 2.994 1 97.44 53 THR B O 1
ATOM 1167 N N . ALA B 1 54 ? 6.062 22.922 5 1 97.94 54 ALA B N 1
ATOM 1168 C CA . ALA B 1 54 ? 7.426 22.641 5.438 1 97.94 54 ALA B CA 1
ATOM 1169 C C . ALA B 1 54 ? 7.695 21.125 5.457 1 97.94 54 ALA B C 1
ATOM 1171 O O . ALA B 1 54 ? 8.789 20.688 5.098 1 97.94 54 ALA B O 1
ATOM 1172 N N . ASP B 1 55 ? 6.762 20.375 5.898 1 98.5 55 ASP B N 1
ATOM 1173 C CA . ASP B 1 55 ? 6.895 18.922 5.941 1 98.5 55 ASP B CA 1
ATOM 1174 C C . ASP B 1 55 ? 7.125 18.344 4.543 1 98.5 55 ASP B C 1
ATOM 1176 O O . ASP B 1 55 ? 8.039 17.547 4.34 1 98.5 55 ASP B O 1
ATOM 1180 N N . PHE B 1 56 ? 6.371 18.844 3.588 1 98.5 56 PHE B N 1
ATOM 1181 C CA . PHE B 1 56 ? 6.469 18.281 2.244 1 98.5 56 PHE B CA 1
ATOM 1182 C C . PHE B 1 56 ? 7.711 18.812 1.532 1 98.5 56 PHE B C 1
ATOM 1184 O O . PHE B 1 56 ? 8.297 18.109 0.699 1 98.5 56 PHE B O 1
ATOM 1191 N N . SER B 1 57 ? 8.148 20 1.884 1 98.44 57 SER B N 1
ATOM 1192 C CA . SER B 1 57 ? 9.453 20.453 1.414 1 98.44 57 SER B CA 1
ATOM 1193 C C . SER B 1 57 ? 10.562 19.516 1.874 1 98.44 57 SER B C 1
ATOM 1195 O O . SER B 1 57 ? 11.43 19.125 1.081 1 98.44 57 SER B O 1
ATOM 1197 N N . LYS B 1 58 ? 10.5 19.078 3.084 1 98.62 58 LYS B N 1
ATOM 1198 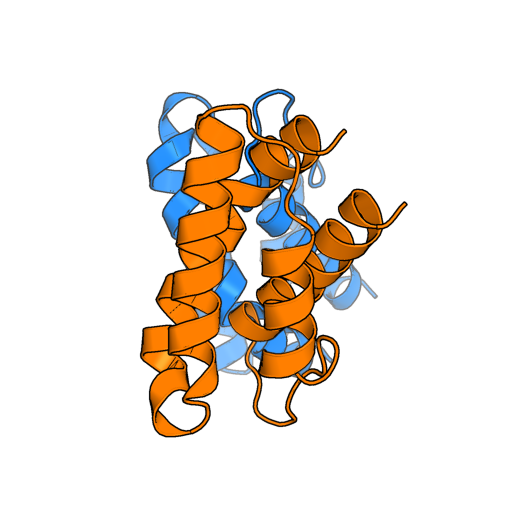C CA . LYS B 1 58 ? 11.484 18.156 3.643 1 98.62 58 LYS B CA 1
ATOM 1199 C C . LYS B 1 58 ? 11.406 16.797 2.963 1 98.62 58 LYS B C 1
ATOM 1201 O O . LYS B 1 58 ? 12.43 16.203 2.639 1 98.62 58 LYS B O 1
ATOM 1206 N N . LEU B 1 59 ? 10.234 16.359 2.721 1 98.69 59 LEU B N 1
ATOM 1207 C CA . LEU B 1 59 ? 10.062 15.055 2.082 1 98.69 59 LEU B CA 1
ATOM 1208 C C . LEU B 1 59 ? 10.617 15.062 0.664 1 98.69 59 LEU B C 1
ATOM 1210 O O . LEU B 1 59 ? 11.258 14.102 0.235 1 98.69 59 LEU B O 1
ATOM 1214 N N . ARG B 1 60 ? 10.352 16.156 -0.084 1 98.5 60 ARG B N 1
ATOM 1215 C CA . ARG B 1 60 ? 10.922 16.266 -1.423 1 98.5 60 ARG B CA 1
ATOM 1216 C C . ARG B 1 60 ? 12.438 16.156 -1.381 1 98.5 60 ARG B C 1
ATOM 1218 O O . ARG B 1 60 ? 13.039 15.445 -2.182 1 98.5 60 ARG B O 1
ATOM 1225 N N . SER B 1 61 ? 13.031 16.812 -0.429 1 98.5 61 SER B N 1
ATOM 1226 C CA . SER B 1 61 ? 14.477 16.797 -0.292 1 98.5 61 SER B CA 1
ATOM 1227 C C . SER B 1 61 ? 14.992 15.414 0.083 1 98.5 61 SER B C 1
ATOM 1229 O O . SER B 1 61 ? 15.938 14.906 -0.525 1 98.5 61 SER B O 1
ATOM 1231 N N . LEU B 1 62 ? 14.352 14.789 1.058 1 98.25 62 LEU B N 1
ATOM 1232 C CA . LEU B 1 62 ? 14.781 13.5 1.587 1 98.25 62 LEU B CA 1
ATOM 1233 C C . LEU B 1 62 ? 14.695 12.414 0.516 1 98.25 62 LEU B C 1
ATOM 1235 O O . LEU B 1 62 ? 15.492 11.477 0.513 1 98.25 62 LEU B O 1
ATOM 1239 N N . THR B 1 63 ? 13.781 12.516 -0.421 1 97.94 63 THR B N 1
ATOM 1240 C CA . THR B 1 63 ? 13.469 11.438 -1.349 1 97.94 63 THR B CA 1
ATOM 1241 C C . THR B 1 63 ? 13.914 11.797 -2.766 1 97.94 63 THR B C 1
ATOM 1243 O O . THR B 1 63 ? 13.602 11.078 -3.719 1 97.94 63 THR B O 1
ATOM 1246 N N . ALA B 1 64 ? 14.602 12.945 -2.861 1 97.88 64 ALA B N 1
ATOM 1247 C CA . ALA B 1 64 ? 14.969 13.461 -4.18 1 97.88 64 ALA B CA 1
ATOM 1248 C C . ALA B 1 64 ? 13.75 13.562 -5.09 1 97.88 64 ALA B C 1
ATOM 1250 O O . ALA B 1 64 ? 13.742 13 -6.188 1 97.88 64 ALA B O 1
ATOM 1251 N N . ASP B 1 65 ? 12.711 14.305 -4.617 1 98.31 65 ASP B N 1
ATOM 1252 C CA . ASP B 1 65 ? 11.453 14.539 -5.309 1 98.31 65 ASP B CA 1
ATOM 1253 C C . ASP B 1 65 ? 10.734 13.227 -5.605 1 98.31 65 ASP B C 1
ATOM 1255 O O . ASP B 1 65 ? 10.312 12.984 -6.742 1 98.31 65 ASP B O 1
ATOM 1259 N N . TYR B 1 66 ? 10.727 12.312 -4.66 1 98.31 66 TYR B N 1
ATOM 1260 C CA . TYR B 1 66 ? 10 11.055 -4.633 1 98.31 66 TYR B CA 1
ATOM 1261 C C . TYR B 1 66 ? 10.516 10.102 -5.707 1 98.31 66 TYR B C 1
ATOM 1263 O O . TYR B 1 66 ? 9.734 9.359 -6.309 1 98.31 66 TYR B O 1
ATOM 1271 N N . ASN B 1 67 ? 11.812 10.195 -5.953 1 97.38 67 ASN B N 1
ATOM 1272 C CA . ASN B 1 67 ? 12.445 9.242 -6.852 1 97.38 67 ASN B CA 1
ATOM 1273 C C . ASN B 1 67 ? 12.453 7.832 -6.262 1 97.38 67 ASN B C 1
ATOM 1275 O O . ASN B 1 67 ? 12.828 7.641 -5.102 1 97.38 67 ASN B O 1
ATOM 1279 N N . ILE B 1 68 ? 12.109 6.879 -7.051 1 95.19 68 ILE B N 1
ATOM 1280 C CA . ILE B 1 68 ? 12.094 5.488 -6.605 1 95.19 68 ILE B CA 1
ATOM 1281 C C . ILE B 1 68 ? 13.461 4.855 -6.859 1 95.19 68 ILE B C 1
ATOM 1283 O O . ILE B 1 68 ? 13.883 4.711 -8.008 1 95.19 68 ILE B O 1
ATOM 1287 N N . PRO B 1 69 ? 14.094 4.453 -5.797 1 94.31 69 PRO B N 1
ATOM 1288 C CA . PRO B 1 69 ? 15.391 3.805 -6 1 94.31 69 PRO B CA 1
ATOM 1289 C C . PRO B 1 69 ? 15.273 2.486 -6.762 1 94.31 69 PRO B C 1
ATOM 1291 O O . PRO B 1 69 ? 14.227 1.841 -6.734 1 94.31 69 PRO B O 1
ATOM 1294 N N . ALA B 1 70 ? 16.422 2.051 -7.359 1 90.69 70 ALA B N 1
ATOM 1295 C CA . ALA B 1 70 ? 16.438 0.839 -8.18 1 90.69 70 ALA B CA 1
ATOM 1296 C C . ALA B 1 70 ? 16.172 -0.399 -7.324 1 90.69 70 ALA B C 1
ATOM 1298 O O . ALA B 1 70 ? 15.633 -1.392 -7.816 1 90.69 70 ALA B O 1
ATOM 1299 N N . ASP B 1 71 ? 16.516 -0.327 -6.094 1 91.88 71 ASP B N 1
ATOM 1300 C CA . ASP B 1 71 ? 16.375 -1.484 -5.215 1 91.88 71 ASP B CA 1
ATOM 1301 C C . ASP B 1 71 ? 15.148 -1.352 -4.32 1 91.88 71 ASP B C 1
ATOM 1303 O O . ASP B 1 71 ? 15.031 -2.039 -3.305 1 91.88 71 ASP B O 1
ATOM 1307 N N . ALA B 1 72 ? 14.234 -0.514 -4.691 1 90.88 72 ALA B N 1
ATOM 1308 C CA . ALA B 1 72 ? 13.039 -0.296 -3.885 1 90.88 72 ALA B CA 1
ATOM 1309 C C . ALA B 1 72 ? 12.125 -1.514 -3.924 1 90.88 72 ALA B C 1
ATOM 1311 O O . ALA B 1 72 ? 12 -2.174 -4.961 1 90.88 72 ALA B O 1
ATOM 1312 N N . CYS B 1 73 ? 11.516 -1.781 -2.871 1 90.38 73 CYS B N 1
ATOM 1313 C CA . CYS B 1 73 ? 10.461 -2.789 -2.824 1 90.38 73 CYS B CA 1
ATOM 1314 C C . CYS B 1 73 ? 9.094 -2.16 -3.082 1 90.38 73 CYS B C 1
ATOM 1316 O O . CYS B 1 73 ? 9 -0.955 -3.314 1 90.38 73 CYS B O 1
ATOM 1318 N N . GLY B 1 74 ? 8.031 -2.928 -2.949 1 91.56 74 GLY B N 1
ATOM 1319 C CA . GLY B 1 74 ? 6.672 -2.463 -3.176 1 91.56 74 GLY B CA 1
ATOM 1320 C C . GLY B 1 74 ? 6.207 -1.457 -2.141 1 91.56 74 GLY B C 1
ATOM 1321 O O . GLY B 1 74 ? 5.598 -0.442 -2.482 1 91.56 74 GLY B O 1
ATOM 1322 N N . ALA B 1 75 ? 6.48 -1.705 -0.885 1 94.31 75 ALA B N 1
ATOM 1323 C CA . ALA B 1 75 ? 6.051 -0.805 0.182 1 94.31 75 ALA B CA 1
ATOM 1324 C C . ALA B 1 75 ? 6.691 0.572 0.029 1 94.31 75 ALA B C 1
ATOM 1326 O O . ALA B 1 75 ? 6.031 1.596 0.224 1 94.31 75 ALA B O 1
ATOM 1327 N N . MET B 1 76 ? 7.977 0.566 -0.294 1 95.44 76 MET B N 1
ATOM 1328 C CA . MET B 1 76 ? 8.672 1.835 -0.499 1 95.44 76 MET B CA 1
ATOM 1329 C C . MET B 1 76 ? 8.117 2.568 -1.715 1 95.44 76 MET B C 1
ATOM 1331 O O . MET B 1 76 ? 7.863 3.773 -1.656 1 95.44 76 MET B O 1
ATOM 1335 N N . THR B 1 77 ? 7.973 1.863 -2.762 1 94.75 77 THR B N 1
ATOM 1336 C CA . THR B 1 77 ? 7.422 2.436 -3.986 1 94.75 77 THR B CA 1
ATOM 1337 C C . THR B 1 77 ? 6.055 3.061 -3.725 1 94.75 77 THR B C 1
ATOM 1339 O O . THR B 1 77 ? 5.832 4.23 -4.039 1 94.75 77 THR B O 1
ATOM 1342 N N . LYS B 1 78 ? 5.184 2.348 -3.121 1 94.75 78 LYS B N 1
ATOM 1343 C CA . LYS B 1 78 ? 3.84 2.848 -2.848 1 94.75 78 LYS B CA 1
ATOM 1344 C C . LYS B 1 78 ? 3.877 4.02 -1.872 1 94.75 78 LYS B C 1
ATOM 1346 O O . LYS B 1 78 ? 3.094 4.965 -1.995 1 94.75 78 LYS B O 1
ATOM 1351 N N . THR B 1 79 ? 4.707 3.953 -0.887 1 97.38 79 THR B N 1
ATOM 1352 C CA . THR B 1 79 ? 4.863 5.043 0.067 1 97.38 79 THR B CA 1
ATOM 1353 C C . THR B 1 79 ? 5.23 6.34 -0.649 1 97.38 79 THR B C 1
ATOM 1355 O O . THR B 1 79 ? 4.547 7.355 -0.497 1 97.38 79 THR B O 1
ATOM 1358 N N . TYR B 1 80 ? 6.262 6.273 -1.484 1 97.69 80 TYR B N 1
ATOM 1359 C CA . TYR B 1 80 ? 6.734 7.48 -2.156 1 97.69 80 TYR B CA 1
ATOM 1360 C C . TYR B 1 80 ? 5.691 8 -3.139 1 97.69 80 TYR B C 1
ATOM 1362 O O . TYR B 1 80 ? 5.457 9.211 -3.221 1 97.69 80 TYR B O 1
ATOM 1370 N N . GLN B 1 81 ? 5.094 7.164 -3.832 1 95.94 81 GLN B N 1
ATOM 1371 C CA . GLN B 1 81 ? 4.055 7.57 -4.773 1 95.94 81 GLN B CA 1
ATOM 1372 C C . GLN B 1 81 ? 2.9 8.258 -4.051 1 95.94 81 GLN B C 1
ATOM 1374 O O . GLN B 1 81 ? 2.418 9.305 -4.496 1 95.94 81 GLN B O 1
ATOM 1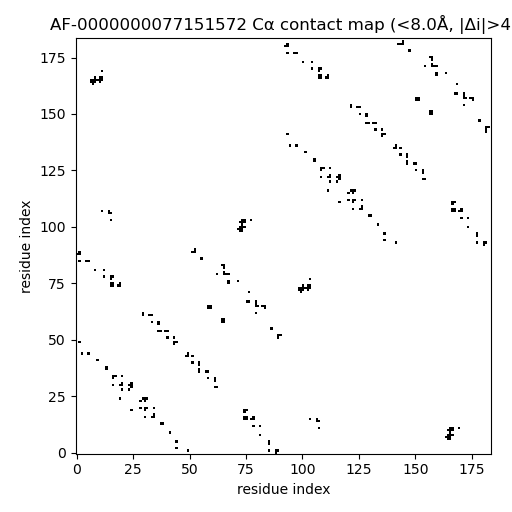379 N N . THR B 1 82 ? 2.475 7.664 -2.986 1 97 82 THR B N 1
ATOM 1380 C CA . THR B 1 82 ? 1.344 8.219 -2.252 1 97 82 THR B CA 1
ATOM 1381 C C . THR B 1 82 ? 1.727 9.539 -1.585 1 97 82 THR B C 1
ATOM 1383 O O . THR B 1 82 ? 0.933 10.477 -1.562 1 97 82 THR B O 1
ATOM 1386 N N . LEU B 1 83 ? 2.904 9.664 -1.08 1 98.25 83 LEU B N 1
ATOM 1387 C CA . LEU B 1 83 ? 3.383 10.922 -0.509 1 98.25 83 LEU B CA 1
ATOM 1388 C C . LEU B 1 83 ? 3.473 12.008 -1.576 1 98.25 83 LEU B C 1
ATOM 1390 O O . LEU B 1 83 ? 3.18 13.172 -1.307 1 98.25 83 LEU B O 1
ATOM 1394 N N . GLU B 1 84 ? 3.881 11.656 -2.719 1 98.38 84 GLU B N 1
ATOM 1395 C CA . GLU B 1 84 ? 3.92 12.609 -3.822 1 98.38 84 GLU B CA 1
ATOM 1396 C C . GLU B 1 84 ? 2.523 13.125 -4.152 1 98.38 84 GLU B C 1
ATOM 1398 O O . GLU B 1 84 ? 2.336 14.32 -4.383 1 98.38 84 GLU B O 1
ATOM 1403 N N . GLU B 1 85 ? 1.576 12.273 -4.215 1 96.44 85 GLU B N 1
ATOM 1404 C CA . GLU B 1 85 ? 0.188 12.672 -4.426 1 96.44 85 GLU B CA 1
ATOM 1405 C C . GLU B 1 85 ? -0.283 13.625 -3.332 1 96.44 85 GLU B C 1
ATOM 1407 O O . GLU B 1 85 ? -0.947 14.625 -3.617 1 96.44 85 GLU B O 1
ATOM 1412 N N . PHE B 1 86 ? 0.034 13.273 -2.154 1 97.38 86 PHE B N 1
ATOM 1413 C CA . PHE B 1 86 ? -0.312 14.109 -1.015 1 97.38 86 PHE B CA 1
ATOM 1414 C C . PHE B 1 86 ? 0.333 15.484 -1.143 1 97.38 86 PHE B C 1
ATOM 1416 O O . PHE B 1 86 ? -0.318 16.516 -0.91 1 97.38 86 PHE B O 1
ATOM 1423 N N . ASP B 1 87 ? 1.551 15.484 -1.489 1 97.81 87 ASP B N 1
ATOM 1424 C CA . ASP B 1 87 ? 2.314 16.719 -1.683 1 97.81 87 ASP B CA 1
ATOM 1425 C C . ASP B 1 87 ? 1.65 17.625 -2.721 1 97.81 87 ASP B C 1
ATOM 1427 O O . ASP B 1 87 ? 1.517 18.828 -2.508 1 97.81 87 ASP B O 1
ATOM 1431 N N . HIS B 1 88 ? 1.224 17.094 -3.783 1 96.88 88 HIS B N 1
ATOM 1432 C CA . HIS B 1 88 ? 0.559 17.859 -4.836 1 96.88 88 HIS B CA 1
ATOM 1433 C C . HIS B 1 88 ? -0.739 18.469 -4.332 1 96.88 88 HIS B C 1
ATOM 1435 O O . HIS B 1 88 ? -1.099 19.578 -4.734 1 96.88 88 HIS B O 1
ATOM 1441 N N . LEU B 1 89 ? -1.38 17.812 -3.475 1 94.25 89 LEU B N 1
ATOM 1442 C CA . LEU B 1 89 ? -2.621 18.312 -2.893 1 94.25 89 LEU B CA 1
ATOM 1443 C C . LEU B 1 89 ? -2.354 19.5 -1.983 1 94.25 89 LEU B C 1
ATOM 1445 O O . LEU B 1 89 ? -3.125 20.469 -1.972 1 94.25 89 LEU B O 1
ATOM 1449 N N . VAL B 1 90 ? -1.316 19.391 -1.264 1 94.5 90 VAL B N 1
ATOM 1450 C CA . VAL B 1 90 ? -0.966 20.438 -0.304 1 94.5 90 VAL B CA 1
ATOM 1451 C C . VAL B 1 90 ? -0.465 21.672 -1.047 1 94.5 90 VAL B C 1
ATOM 1453 O O . VAL B 1 90 ? -0.785 22.797 -0.669 1 94.5 90 VAL B O 1
ATOM 1456 N N . GLN B 1 91 ? 0.344 21.453 -2.107 1 87.62 91 GLN B N 1
ATOM 1457 C CA . GLN B 1 91 ? 0.896 22.562 -2.865 1 87.62 91 GLN B CA 1
ATOM 1458 C C . GLN B 1 91 ? -0.173 23.219 -3.73 1 87.62 91 GLN B C 1
ATOM 1460 O O . GLN B 1 91 ? -0.055 24.406 -4.086 1 87.62 91 GLN B O 1
ATOM 1465 N N . GLY B 1 92 ? -1.188 22.5 -4.176 1 72.31 92 GLY B N 1
ATOM 1466 C CA . GLY B 1 92 ? -2.201 23.109 -5.031 1 72.31 92 GLY B CA 1
ATOM 1467 C C . GLY B 1 92 ? -3.293 23.812 -4.258 1 72.31 92 GLY B C 1
ATOM 1468 O O . GLY B 1 92 ? -3.578 24.984 -4.512 1 72.31 92 GLY B O 1
#

pLDDT: mean 95.46, std 4.04, range [64.25, 98.81]

Nearest PDB structures (foldseek):
  5fnn-assembly2_B  TM=4.966E-01  e=3.611E-01  Escherichia coli K-12
  5fny-assembly2_B  TM=5.836E-01  e=9.665E-01  Escherichia coli K-12
  3kaw-assembly1_A  TM=6.809E-01  e=3.401E+00  Pseudomonas aeruginosa
  3kav-assembly1_A  TM=6.242E-01  e=4.722E+00  Pseudomonas aeruginosa
  7oyi-assembly2_B  TM=5.750E-01  e=4.547E-01  Escherichia coli K-12

Solvent-accessible surface area (backbone atoms only — not comparable to full-atom values): 9984 Å² total; per-residue (Å²): 111,68,65,58,53,43,62,39,37,45,59,34,46,53,53,27,38,56,48,36,32,74,74,38,29,87,86,39,59,52,37,52,54,50,36,52,48,49,51,51,50,52,54,35,48,78,70,66,50,77,88,50,63,69,57,46,53,49,48,32,63,65,36,62,69,51,55,73,59,94,85,54,46,18,25,48,47,52,40,36,53,51,49,48,53,49,40,51,61,68,73,98,112,67,64,60,54,42,63,38,37,44,59,34,47,54,52,26,38,57,49,37,32,73,73,38,29,86,86,39,58,53,37,52,55,51,35,53,48,49,53,51,48,52,55,36,48,78,70,65,49,75,88,49,63,69,56,46,54,48,47,32,64,66,34,63,69,51,55,76,59,93,84,53,46,18,24,50,45,51,39,35,54,52,50,48,55,50,42,52,60,71,73,102

Organism: Lactobacillus delbrueckii subsp. bulgaricus (strain ATCC 11842 / DSM 20081 / BCRC 10696 / JCM 1002 / NBRC 13953 / NCIMB 11778 / NCTC 12712 / WDCM 00102 / Lb 14) (NCBI:txid390333)

Radius of gyration: 16.78 Å; Cα contacts (8 Å, |Δi|>4): 186; chains: 2; bounding box: 39×46×35 Å

Secondary structure (DSSP, 8-state):
-HHHHHHHHHHHHHHHHHHHHHHHTTT-THHHHHHHHHHHHHHHHHTT----HHHHHHHHHHTTTTPPPTT--HHHHHHHHHHHHHHHHHH-/-HHHHHHHHHHHHHHHHHHHHHHHTTT-THHHHHHHHHHHHHHHHHTT----HHHHHHHHHHTTTTPPPTT--HHHHHHHHHHHHHHHHHH-